Protein AF-A0A0D0DGG0-F1 (afdb_monomer_lite)

Organism: NCBI:txid930991

pLDDT: mean 76.08, std 11.79, range [44.88, 89.69]

Foldseek 3Di:
DVVCPPADKDKDKDKAFDPDQDPPPSVQQQDPVRTRTWIKIFIARPVVRDTPWMFIDTDDPVCPVCRVCVIPVNVD

Secondary structure (DSSP, 8-state):
-GGGTT---EEEEEEEEPSS--SSSGGGGB-TTS-BEE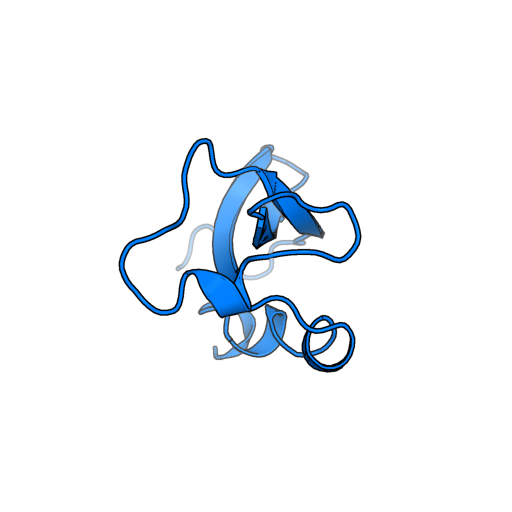EEEEEEETTTTEEEEEEEE-S-TTTTTTGGGGSTTTT-

Sequence (76 aa):
CLLWRNGVFVVDGSAINLFAKPGLYGETFYDQKLNYSLNCQLVIMPHNLLIVDYTLGQLGSFHNMYTFQNTCIAKN

Structure (mmCIF, N/CA/C/O backbone):
data_AF-A0A0D0DGG0-F1
#
_entry.id   AF-A0A0D0DGG0-F1
#
loop_
_atom_site.group_PDB
_atom_site.id
_atom_site.type_symbol
_atom_site.label_atom_id
_atom_site.label_alt_id
_atom_site.label_comp_id
_atom_site.label_asym_id
_atom_site.label_entity_id
_atom_site.label_seq_id
_atom_site.pdbx_PDB_ins_code
_atom_site.Cartn_x
_atom_site.Cartn_y
_atom_site.Cartn_z
_atom_site.occupancy
_atom_site.B_iso_or_equiv
_atom_site.auth_seq_id
_atom_site.auth_comp_id
_atom_site.auth_asym_id
_atom_site.auth_atom_id
_atom_site.pdbx_PDB_model_num
ATOM 1 N N . CYS A 1 1 ? 8.744 -8.689 -13.444 1.00 61.09 1 CYS A N 1
ATOM 2 C CA . CYS A 1 1 ? 8.082 -8.301 -14.712 1.00 61.09 1 CYS A CA 1
ATOM 3 C C . CYS A 1 1 ? 9.029 -7.475 -15.584 1.00 61.09 1 CYS A C 1
ATOM 5 O O . CYS A 1 1 ? 9.707 -6.608 -15.052 1.00 61.09 1 CYS A O 1
ATOM 7 N N . LEU A 1 2 ? 9.078 -7.736 -16.898 1.00 63.34 2 LEU A N 1
ATOM 8 C CA . LEU A 1 2 ? 9.999 -7.068 -17.840 1.00 63.34 2 LEU A CA 1
ATOM 9 C C . LEU A 1 2 ? 9.735 -5.558 -17.989 1.00 63.34 2 LEU A C 1
ATOM 11 O O . LEU A 1 2 ? 10.683 -4.798 -18.124 1.00 63.34 2 LEU A O 1
ATOM 15 N N . LEU A 1 3 ? 8.470 -5.133 -17.886 1.00 66.00 3 LEU A N 1
ATOM 16 C CA . LEU A 1 3 ? 8.031 -3.733 -18.023 1.00 66.00 3 LEU A CA 1
ATOM 17 C C . LEU A 1 3 ? 8.564 -2.773 -16.946 1.00 66.00 3 LEU A C 1
ATOM 19 O O . LEU A 1 3 ? 8.556 -1.567 -17.155 1.00 66.00 3 LEU A O 1
ATOM 23 N N . TRP A 1 4 ? 9.014 -3.300 -15.806 1.00 69.31 4 TRP A N 1
ATOM 24 C CA . TRP A 1 4 ? 9.397 -2.509 -14.627 1.00 69.31 4 TRP A CA 1
ATOM 25 C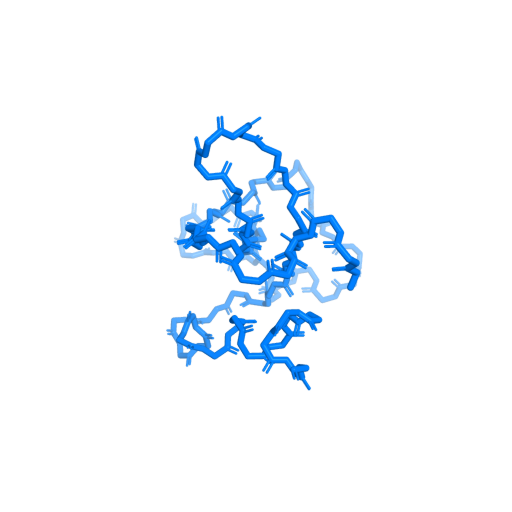 C . TRP A 1 4 ? 10.850 -2.775 -14.205 1.00 69.31 4 TRP A C 1
ATOM 27 O O . TRP A 1 4 ? 11.326 -2.262 -13.197 1.00 69.31 4 TRP A O 1
ATOM 37 N N . ARG A 1 5 ? 11.573 -3.624 -14.946 1.00 68.69 5 ARG A N 1
ATOM 38 C CA . ARG A 1 5 ? 12.940 -4.019 -14.596 1.00 68.69 5 ARG A CA 1
ATOM 39 C C . ARG A 1 5 ? 13.873 -2.815 -14.773 1.00 68.69 5 ARG A C 1
ATOM 41 O O . ARG A 1 5 ? 13.840 -2.177 -15.818 1.00 68.69 5 ARG A O 1
ATOM 48 N N . ASN A 1 6 ? 14.687 -2.523 -13.758 1.00 73.19 6 ASN A N 1
ATOM 49 C CA . ASN A 1 6 ? 15.595 -1.365 -13.697 1.00 73.19 6 ASN A CA 1
ATOM 50 C C . ASN A 1 6 ? 14.897 0.016 -13.693 1.00 73.19 6 ASN A C 1
ATOM 52 O O . ASN A 1 6 ? 15.538 1.024 -13.987 1.00 73.19 6 ASN A O 1
ATOM 56 N N . GLY A 1 7 ? 13.603 0.081 -13.365 1.00 78.56 7 GLY A N 1
ATOM 57 C CA . GLY A 1 7 ? 12.906 1.349 -13.144 1.00 78.56 7 GLY A CA 1
ATOM 58 C C . GLY A 1 7 ? 13.290 2.009 -11.815 1.00 78.56 7 GLY A C 1
ATOM 59 O O . GLY A 1 7 ? 13.727 1.340 -10.879 1.00 78.56 7 GLY A O 1
ATOM 60 N N . VAL A 1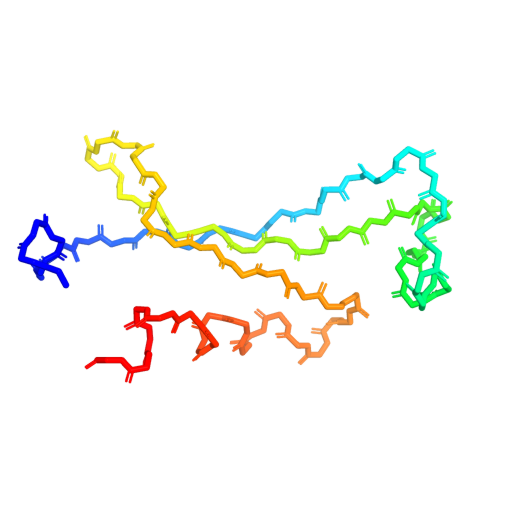 8 ? 13.099 3.327 -11.725 1.00 82.81 8 VAL A N 1
ATOM 61 C CA . VAL A 1 8 ? 13.142 4.057 -10.448 1.00 82.81 8 VAL A CA 1
ATOM 62 C C . VAL A 1 8 ? 11.740 4.054 -9.856 1.00 82.81 8 VAL A C 1
ATOM 64 O O . VAL A 1 8 ? 10.779 4.374 -10.554 1.00 82.81 8 VAL A O 1
ATOM 67 N N . PHE A 1 9 ? 11.628 3.725 -8.572 1.00 87.25 9 PHE A N 1
ATOM 68 C CA . PHE A 1 9 ? 10.360 3.699 -7.853 1.00 87.25 9 PHE A CA 1
ATOM 69 C C . PHE A 1 9 ? 10.389 4.653 -6.669 1.00 87.25 9 PHE A C 1
ATOM 71 O O . PHE A 1 9 ? 11.430 4.862 -6.046 1.00 87.25 9 PHE A O 1
ATOM 78 N N . VAL A 1 10 ? 9.224 5.203 -6.356 1.00 88.12 10 VAL A N 1
ATOM 79 C CA . VAL A 1 10 ? 8.974 5.969 -5.139 1.00 88.12 10 VAL A CA 1
ATOM 80 C C . VAL A 1 10 ? 8.035 5.151 -4.270 1.00 88.12 10 VAL A C 1
ATOM 82 O O . VAL A 1 10 ? 7.048 4.604 -4.762 1.00 88.12 10 VAL A O 1
ATOM 85 N N . VAL A 1 11 ? 8.361 5.064 -2.986 1.00 85.38 11 VAL A N 1
ATOM 86 C CA . VAL A 1 11 ? 7.512 4.433 -1.980 1.00 85.38 11 VAL A CA 1
ATOM 87 C C . VAL A 1 11 ? 6.932 5.540 -1.120 1.00 85.38 11 VAL A C 1
ATOM 89 O O . VAL A 1 11 ? 7.692 6.325 -0.555 1.00 85.38 11 VAL A O 1
ATOM 92 N N . ASP A 1 12 ? 5.610 5.597 -1.023 1.00 86.06 12 ASP A N 1
ATOM 93 C CA . ASP A 1 12 ? 4.919 6.522 -0.127 1.00 86.06 12 ASP A CA 1
ATOM 94 C C . ASP A 1 12 ? 3.928 5.772 0.764 1.00 86.06 12 ASP A C 1
ATOM 96 O O . ASP A 1 12 ? 3.278 4.821 0.328 1.00 86.06 12 ASP A O 1
ATOM 100 N N . GLY A 1 13 ? 3.852 6.173 2.030 1.00 84.12 13 GLY A N 1
ATOM 101 C CA . GLY A 1 13 ? 3.015 5.550 3.047 1.00 84.12 13 GLY A CA 1
ATOM 102 C C . GLY A 1 13 ? 1.873 6.472 3.438 1.00 84.12 13 GLY A C 1
ATOM 103 O O . GLY A 1 13 ? 2.107 7.541 3.996 1.00 84.12 13 GLY A O 1
ATOM 104 N N . SER A 1 14 ? 0.636 6.039 3.209 1.00 83.81 14 SER A N 1
ATOM 105 C CA . SER A 1 14 ? -0.561 6.801 3.550 1.00 83.81 14 SER A CA 1
ATOM 106 C C . SER A 1 14 ? -1.519 5.996 4.420 1.00 83.81 14 SER A C 1
ATOM 108 O O . SER A 1 14 ? -1.652 4.778 4.284 1.00 83.81 14 SER A O 1
ATOM 110 N N . ALA A 1 15 ? -2.201 6.689 5.329 1.00 85.06 15 ALA A N 1
ATOM 111 C CA . ALA A 1 15 ? -3.255 6.109 6.145 1.00 85.06 15 ALA A CA 1
ATOM 112 C C . ALA A 1 15 ? -4.601 6.262 5.423 1.00 85.06 15 ALA A C 1
ATOM 114 O O . ALA A 1 15 ? -5.073 7.375 5.190 1.00 85.06 15 ALA A O 1
ATOM 115 N N . ILE A 1 16 ? -5.231 5.141 5.080 1.00 84.44 16 ILE A N 1
ATOM 116 C CA . ILE A 1 16 ? -6.563 5.106 4.478 1.00 84.44 16 ILE A CA 1
ATOM 117 C C . ILE A 1 16 ? -7.588 5.010 5.603 1.00 84.44 16 ILE A C 1
ATOM 119 O O . ILE A 1 16 ? -7.609 4.027 6.342 1.00 84.44 16 ILE A O 1
ATOM 123 N N . ASN A 1 17 ? -8.451 6.017 5.719 1.00 87.31 17 ASN A N 1
ATOM 124 C CA . ASN A 1 17 ? -9.532 6.006 6.699 1.00 87.31 17 ASN A CA 1
ATOM 125 C C . ASN A 1 17 ? -10.617 5.003 6.292 1.00 87.31 17 ASN A C 1
ATOM 127 O O . ASN A 1 17 ? -11.098 5.006 5.158 1.00 87.31 17 ASN A O 1
ATOM 131 N N . LEU A 1 18 ? -11.026 4.168 7.240 1.00 84.94 18 LEU A N 1
ATOM 132 C CA . LEU A 1 18 ? -12.128 3.232 7.095 1.00 84.94 18 LEU A CA 1
ATOM 133 C C . LEU A 1 18 ? -13.422 3.871 7.601 1.00 84.94 18 LEU A C 1
ATOM 135 O O . LEU A 1 18 ? -13.460 4.460 8.678 1.00 84.94 18 LEU A O 1
ATOM 139 N N . PHE A 1 19 ? -14.503 3.703 6.840 1.00 84.62 19 PHE A N 1
ATOM 140 C CA . PHE A 1 19 ? -15.832 4.200 7.214 1.00 84.62 19 PHE A CA 1
ATOM 141 C C . PHE A 1 19 ? -16.406 3.497 8.456 1.00 84.62 19 PHE A C 1
ATOM 143 O O . PHE A 1 19 ? -17.168 4.091 9.214 1.00 84.62 19 PHE A O 1
ATOM 150 N N . ALA A 1 20 ? -16.045 2.229 8.669 1.00 86.44 20 ALA A N 1
ATOM 151 C CA . ALA A 1 20 ? -16.553 1.407 9.760 1.00 86.44 20 ALA A CA 1
ATOM 152 C C . ALA A 1 20 ? -15.467 0.478 10.320 1.00 86.44 20 ALA A C 1
ATOM 154 O O . ALA A 1 20 ? -14.485 0.172 9.640 1.00 86.44 20 ALA A O 1
ATOM 155 N N . LYS A 1 21 ? -15.679 -0.004 11.554 1.00 87.06 21 LYS A N 1
ATOM 156 C CA . LYS A 1 21 ? -14.821 -1.004 12.206 1.00 87.06 21 LYS A CA 1
ATOM 157 C C . LYS A 1 21 ? -14.740 -2.256 11.321 1.00 87.06 21 LYS A C 1
ATOM 159 O O . LYS A 1 21 ? -15.786 -2.849 11.040 1.00 87.06 21 LYS A O 1
ATOM 164 N N . PRO A 1 22 ? -13.545 -2.695 10.895 1.00 82.81 22 PRO A N 1
ATOM 165 C CA . PRO A 1 22 ? -13.430 -3.931 10.138 1.00 82.81 22 PRO A CA 1
ATOM 166 C C . PRO A 1 22 ? -13.762 -5.130 11.037 1.00 82.81 22 PRO A C 1
ATOM 168 O O . PRO A 1 22 ? -13.458 -5.140 12.231 1.00 82.81 22 PRO A O 1
ATOM 171 N N . GLY A 1 23 ? -14.416 -6.144 10.462 1.00 81.69 23 GLY A N 1
ATOM 172 C CA . GLY A 1 23 ? -14.908 -7.302 11.220 1.00 81.69 23 GLY A CA 1
ATOM 173 C C . GLY A 1 23 ? -13.796 -8.167 11.822 1.00 81.69 23 GLY A C 1
ATOM 174 O O . GLY A 1 23 ? -13.988 -8.771 12.873 1.00 81.69 23 GLY A O 1
ATOM 175 N N . LEU A 1 24 ? -12.620 -8.190 11.189 1.00 77.50 24 LEU A N 1
ATOM 176 C CA . LEU A 1 24 ? -11.446 -8.924 11.655 1.00 77.50 24 LEU A CA 1
ATOM 177 C C . LEU A 1 24 ? -10.446 -7.950 12.290 1.00 77.50 24 LEU A C 1
ATOM 179 O O . LEU A 1 24 ? -10.062 -6.971 11.654 1.00 77.50 24 LEU A O 1
ATOM 183 N N . TYR A 1 25 ? -10.025 -8.219 13.530 1.00 71.69 25 TYR A N 1
ATOM 184 C CA . TYR A 1 25 ? -9.054 -7.400 14.276 1.00 71.69 25 TYR A CA 1
ATOM 185 C C . TYR A 1 25 ? -9.391 -5.898 14.328 1.00 71.69 25 TYR A C 1
ATOM 187 O O . TYR A 1 25 ? -8.494 -5.064 14.365 1.00 71.69 25 TYR A O 1
ATOM 195 N N . GLY A 1 26 ? -10.680 -5.535 14.346 1.00 74.81 26 GLY A N 1
ATOM 196 C CA . GLY A 1 26 ? -11.132 -4.142 14.239 1.00 74.81 26 GLY A CA 1
ATOM 197 C C . GLY A 1 26 ? -10.496 -3.166 15.227 1.00 74.81 26 GLY A C 1
ATOM 198 O O . GLY A 1 26 ? -10.311 -1.999 14.906 1.00 74.81 26 GLY A O 1
ATOM 199 N N . GLU A 1 27 ? -10.117 -3.644 16.409 1.00 79.12 27 GLU A N 1
ATOM 200 C CA . GLU A 1 27 ? -9.460 -2.834 17.444 1.00 79.12 27 GLU A CA 1
ATOM 201 C C . GLU A 1 27 ? -8.003 -2.521 17.110 1.00 79.12 27 GLU A C 1
ATOM 203 O O . GLU A 1 27 ? -7.502 -1.462 17.464 1.00 79.12 27 GLU A O 1
ATOM 208 N N . THR A 1 28 ? -7.337 -3.390 16.352 1.00 74.00 28 THR A N 1
ATOM 209 C CA . THR A 1 28 ? -5.958 -3.180 15.900 1.00 74.00 28 THR A CA 1
ATOM 210 C C . THR A 1 28 ? -5.851 -2.112 14.813 1.00 74.00 28 THR A C 1
ATOM 212 O O . THR A 1 28 ? -4.753 -1.663 14.500 1.00 74.00 28 THR A O 1
ATOM 215 N N . PHE A 1 29 ? -6.983 -1.697 14.239 1.00 75.44 29 PHE A N 1
ATOM 216 C CA . PHE A 1 29 ? -7.054 -0.632 13.242 1.00 75.44 29 PHE A CA 1
ATOM 217 C C . PHE A 1 29 ? -7.512 0.708 13.820 1.00 75.44 29 PHE A C 1
ATOM 219 O O . PHE A 1 29 ? -7.700 1.663 13.071 1.00 75.44 29 PHE A O 1
ATOM 226 N N . TYR A 1 30 ? -7.726 0.777 15.133 1.00 80.88 30 TYR A N 1
ATOM 227 C CA . TYR A 1 30 ? -8.179 1.984 15.804 1.00 80.88 30 TYR A CA 1
ATOM 228 C C . TYR A 1 30 ? -6.975 2.840 16.201 1.00 80.88 30 TYR A C 1
ATOM 230 O O . TYR A 1 30 ? -6.120 2.408 16.974 1.00 80.88 30 TYR A O 1
ATOM 238 N N . ASP A 1 31 ? -6.872 4.034 15.625 1.00 75.75 31 ASP A N 1
ATOM 239 C CA . ASP A 1 31 ? -5.738 4.925 15.843 1.00 75.75 31 ASP A CA 1
ATOM 240 C C . ASP A 1 31 ? -5.905 5.808 17.098 1.00 75.75 31 ASP A C 1
ATOM 242 O O . ASP A 1 31 ? -6.972 5.907 17.707 1.00 75.75 31 ASP A O 1
ATOM 246 N N . GLN A 1 32 ? -4.828 6.507 17.475 1.00 74.69 32 GLN A N 1
ATOM 247 C CA . GLN A 1 32 ? -4.841 7.468 18.587 1.00 74.69 32 GLN A CA 1
ATOM 248 C C . GLN A 1 32 ? -5.768 8.675 18.331 1.00 74.69 32 GLN A C 1
ATOM 250 O O . GLN A 1 32 ? -6.162 9.365 19.269 1.00 74.69 32 GLN A O 1
ATOM 255 N N . LYS A 1 33 ? -6.127 8.941 17.073 1.00 81.38 33 LYS A N 1
ATOM 256 C CA . LYS A 1 33 ? -7.085 9.977 16.668 1.00 81.38 33 LYS A CA 1
ATOM 257 C C . LYS A 1 33 ? -8.530 9.468 16.695 1.00 81.38 33 LYS A C 1
ATOM 259 O O . LYS A 1 33 ? -9.408 10.178 16.207 1.00 81.38 33 LYS A O 1
ATOM 264 N N . LEU A 1 34 ? -8.779 8.290 17.277 1.00 80.38 34 LEU A N 1
ATOM 265 C CA . LEU A 1 34 ? -10.095 7.669 17.413 1.00 80.38 34 LEU A CA 1
ATOM 266 C C . LEU A 1 34 ? -10.754 7.320 16.067 1.00 80.38 34 LEU A C 1
ATOM 268 O O . LEU A 1 34 ? -11.978 7.198 15.990 1.00 80.38 34 LEU A O 1
ATOM 272 N N . ASN A 1 35 ? -9.953 7.137 15.014 1.00 83.19 35 ASN A N 1
ATOM 273 C CA . ASN A 1 35 ? -10.410 6.730 13.689 1.00 83.19 35 ASN A CA 1
ATOM 274 C C . ASN A 1 35 ? -9.943 5.313 13.361 1.00 83.19 35 ASN A C 1
ATOM 276 O O . ASN A 1 35 ? -8.854 4.890 13.744 1.00 83.19 35 ASN A O 1
ATOM 280 N N . TYR A 1 36 ? -10.748 4.594 12.581 1.00 85.94 36 TYR A N 1
ATOM 281 C CA . TYR A 1 36 ? -10.287 3.358 11.961 1.00 85.94 36 TYR A CA 1
ATOM 282 C C . TYR A 1 36 ? -9.443 3.710 10.738 1.00 85.94 36 TYR A C 1
ATOM 284 O O . TYR A 1 36 ? -9.947 4.351 9.816 1.00 85.94 36 TYR A O 1
ATOM 292 N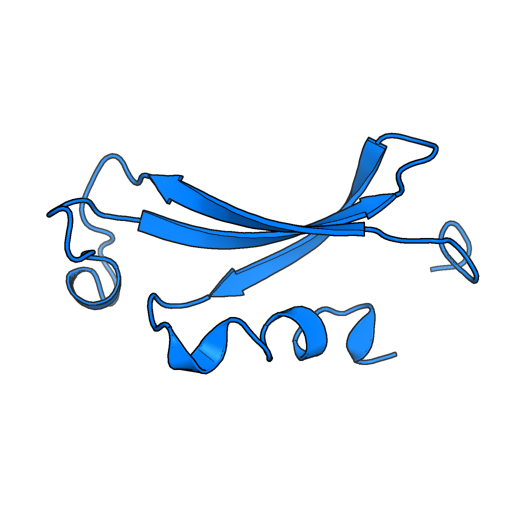 N . SER A 1 37 ? -8.173 3.309 10.707 1.00 83.69 37 SER A N 1
ATOM 293 C CA . SER A 1 37 ? -7.306 3.541 9.549 1.00 83.69 37 SER A CA 1
ATOM 294 C C . SER A 1 37 ? -6.426 2.337 9.211 1.00 83.69 37 SER A C 1
ATOM 296 O O . SER A 1 37 ? -6.117 1.494 10.051 1.00 83.69 37 SER A O 1
ATOM 298 N N . LEU A 1 38 ? -6.056 2.233 7.937 1.00 82.88 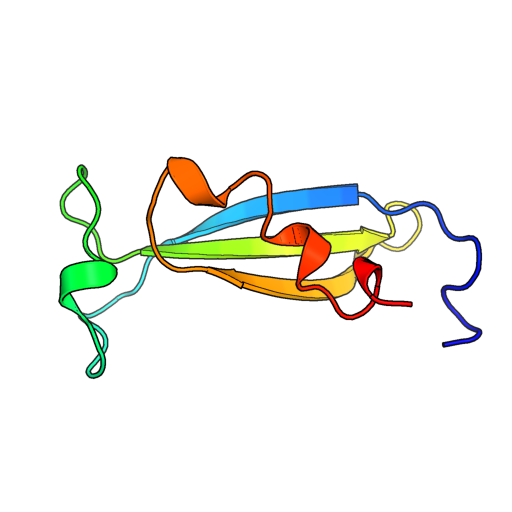38 LEU A N 1
ATOM 299 C CA . LEU A 1 38 ? -5.134 1.231 7.409 1.00 82.88 38 LEU A CA 1
ATOM 300 C C . LEU A 1 38 ? -3.883 1.921 6.894 1.00 82.88 38 LEU A C 1
ATOM 302 O O . LEU A 1 38 ? -3.982 2.844 6.089 1.00 82.88 38 LEU A O 1
ATOM 306 N N . ASN A 1 39 ? -2.710 1.447 7.303 1.00 82.00 39 ASN A N 1
ATOM 307 C CA . ASN A 1 39 ? -1.471 1.897 6.689 1.00 82.00 39 ASN A CA 1
ATOM 308 C C . ASN A 1 39 ? -1.311 1.186 5.339 1.00 82.00 39 ASN A C 1
ATOM 310 O O . ASN A 1 39 ? -1.286 -0.045 5.277 1.00 82.00 39 ASN A O 1
ATOM 314 N N . CYS A 1 40 ? -1.245 1.965 4.266 1.00 83.94 40 CYS A N 1
ATOM 315 C CA . CYS A 1 40 ? -0.990 1.500 2.916 1.00 83.94 40 CYS A CA 1
ATOM 316 C C . CYS A 1 40 ? 0.312 2.129 2.424 1.00 83.94 40 CYS A C 1
ATOM 318 O O . CYS A 1 40 ? 0.424 3.352 2.357 1.00 83.94 40 CYS A O 1
ATOM 320 N N . GLN A 1 41 ? 1.284 1.298 2.059 1.00 87.31 41 GLN A N 1
ATOM 321 C CA . GLN A 1 41 ? 2.461 1.746 1.324 1.00 87.31 41 GLN A CA 1
ATOM 322 C C . GLN A 1 41 ? 2.277 1.439 -0.153 1.00 87.31 41 GLN A C 1
ATOM 324 O O . GLN A 1 41 ? 1.976 0.303 -0.522 1.00 87.31 41 GLN A O 1
ATOM 329 N N . LEU A 1 42 ? 2.465 2.457 -0.984 1.00 88.06 42 LEU A N 1
ATOM 330 C CA . LEU A 1 42 ? 2.292 2.399 -2.423 1.00 88.06 42 LEU A CA 1
ATOM 331 C C . LEU A 1 42 ? 3.651 2.511 -3.102 1.00 88.06 42 LEU A C 1
ATOM 333 O O . LEU A 1 42 ? 4.424 3.419 -2.799 1.00 88.06 42 LEU A O 1
ATOM 337 N N . VAL A 1 43 ? 3.928 1.608 -4.039 1.00 88.06 43 VAL A N 1
ATOM 338 C CA . VAL A 1 43 ? 5.111 1.675 -4.894 1.00 88.06 43 VAL A CA 1
ATOM 339 C C . VAL A 1 43 ? 4.688 2.229 -6.244 1.00 88.06 43 VAL A C 1
ATOM 341 O O . VAL A 1 43 ? 3.946 1.589 -6.994 1.00 88.06 43 VAL A O 1
ATOM 344 N N . ILE A 1 44 ? 5.150 3.436 -6.549 1.00 89.62 44 ILE A N 1
ATOM 345 C CA . ILE A 1 44 ? 4.747 4.199 -7.728 1.00 89.62 44 ILE A CA 1
ATOM 346 C C . ILE A 1 44 ? 5.958 4.402 -8.628 1.00 89.62 44 ILE A C 1
ATOM 348 O O . ILE A 1 44 ? 7.066 4.676 -8.161 1.00 89.62 44 ILE A O 1
ATOM 352 N N . MET A 1 45 ? 5.745 4.325 -9.938 1.00 89.69 45 MET A N 1
ATOM 353 C CA . MET A 1 45 ? 6.748 4.746 -10.908 1.00 89.69 45 MET A CA 1
ATOM 354 C C . MET A 1 45 ? 6.542 6.230 -11.257 1.00 89.69 45 MET A C 1
ATOM 356 O O . MET A 1 45 ? 5.548 6.554 -11.909 1.00 89.69 45 MET A O 1
ATOM 360 N N . PRO A 1 46 ? 7.457 7.144 -10.883 1.00 85.94 46 PRO A N 1
ATOM 361 C CA . PRO A 1 46 ? 7.239 8.587 -10.998 1.00 85.94 46 PRO A CA 1
ATOM 362 C C . PRO A 1 46 ? 7.103 9.056 -12.450 1.00 85.94 46 PRO A C 1
ATOM 364 O O . PRO A 1 46 ? 6.425 10.040 -12.715 1.00 85.94 46 PRO A O 1
ATOM 367 N N . HIS A 1 47 ? 7.699 8.329 -13.399 1.00 83.69 47 HIS A N 1
ATOM 368 C CA . HIS A 1 47 ? 7.638 8.667 -14.821 1.00 83.69 47 HIS A CA 1
ATOM 369 C C . HIS A 1 47 ? 6.235 8.479 -15.428 1.00 83.69 47 HIS A C 1
ATOM 371 O O . HIS A 1 47 ? 5.841 9.243 -16.300 1.00 83.69 47 HIS A O 1
ATOM 377 N N . ASN A 1 48 ? 5.475 7.478 -14.967 1.00 85.69 48 ASN A N 1
ATOM 378 C CA . ASN A 1 48 ? 4.164 7.130 -15.540 1.00 85.69 48 ASN A CA 1
ATOM 379 C C . ASN A 1 48 ? 3.009 7.257 -14.535 1.00 85.69 48 ASN A C 1
ATOM 381 O O . ASN A 1 48 ? 1.867 6.993 -14.898 1.00 85.69 48 ASN A O 1
ATOM 385 N N . LEU A 1 49 ? 3.305 7.593 -13.273 1.00 86.81 49 LEU A N 1
ATOM 386 C CA . LEU A 1 49 ? 2.367 7.617 -12.143 1.00 86.81 49 LEU A CA 1
ATOM 387 C C . LEU A 1 49 ? 1.567 6.312 -11.968 1.00 86.81 49 LEU A C 1
ATOM 389 O O . LEU A 1 49 ? 0.493 6.298 -11.371 1.00 86.81 49 LEU A O 1
ATOM 393 N N . LEU A 1 50 ? 2.102 5.201 -12.478 1.00 88.31 50 LEU A N 1
ATOM 394 C CA . LEU A 1 50 ? 1.484 3.887 -12.363 1.00 88.31 50 LEU A CA 1
ATOM 395 C C . LEU A 1 50 ? 1.842 3.261 -11.018 1.00 88.31 50 LEU A C 1
ATOM 397 O O . LEU A 1 50 ? 3.001 3.291 -10.595 1.00 88.31 50 LEU A O 1
ATOM 401 N N . ILE A 1 51 ? 0.833 2.664 -10.387 1.00 88.25 51 ILE A N 1
ATOM 402 C CA . ILE A 1 51 ? 0.986 1.848 -9.186 1.00 88.25 51 ILE A CA 1
ATOM 403 C C . ILE A 1 51 ? 1.529 0.492 -9.622 1.00 88.25 51 ILE A C 1
ATOM 405 O O . ILE A 1 51 ? 0.914 -0.200 -10.433 1.00 88.25 51 ILE A O 1
ATOM 409 N N . VAL A 1 52 ? 2.696 0.140 -9.100 1.00 87.00 52 VAL A N 1
ATOM 410 C CA . VAL A 1 52 ? 3.413 -1.090 -9.452 1.00 87.00 52 VAL A CA 1
ATOM 411 C C . VAL A 1 52 ? 3.165 -2.170 -8.411 1.00 87.00 52 VAL A C 1
ATOM 413 O O . VAL A 1 52 ? 3.009 -3.336 -8.763 1.00 87.00 52 VAL A O 1
ATOM 416 N N . ASP A 1 53 ? 3.118 -1.778 -7.140 1.00 87.25 53 ASP A N 1
ATOM 417 C CA . ASP A 1 53 ? 2.850 -2.673 -6.020 1.00 87.25 53 ASP A CA 1
ATOM 418 C C . ASP A 1 53 ? 2.267 -1.885 -4.840 1.00 87.25 53 ASP A C 1
ATOM 420 O O . ASP A 1 53 ? 2.368 -0.653 -4.782 1.00 87.25 53 ASP A O 1
ATOM 424 N N . TYR A 1 54 ? 1.657 -2.592 -3.898 1.00 86.19 54 TYR A N 1
ATOM 425 C CA . TYR A 1 54 ? 1.163 -2.018 -2.657 1.00 86.19 54 TYR A CA 1
ATOM 426 C C . TYR A 1 54 ? 1.244 -3.026 -1.513 1.00 86.19 54 TYR A C 1
ATOM 428 O O . TYR A 1 54 ? 1.098 -4.233 -1.695 1.00 86.19 54 TYR A O 1
ATOM 436 N N . THR A 1 55 ? 1.417 -2.520 -0.298 1.00 84.50 55 THR A N 1
ATOM 437 C CA . THR A 1 55 ? 1.356 -3.334 0.919 1.00 84.50 55 THR A CA 1
ATOM 438 C C . THR A 1 55 ? 0.455 -2.688 1.947 1.00 84.50 55 THR A C 1
ATOM 440 O O . THR A 1 55 ? 0.543 -1.486 2.189 1.00 84.50 55 THR A O 1
ATOM 443 N N . LEU A 1 56 ? -0.381 -3.510 2.576 1.00 81.62 56 LEU A N 1
ATOM 444 C CA . LEU A 1 56 ? -1.234 -3.114 3.689 1.00 81.62 56 LEU A CA 1
ATOM 445 C C . LEU A 1 56 ? -0.607 -3.605 4.996 1.00 81.62 56 LEU A C 1
ATOM 447 O O . LEU A 1 56 ? -0.208 -4.766 5.093 1.00 81.62 56 LEU A O 1
ATOM 451 N N . GLY A 1 57 ? -0.515 -2.726 5.990 1.00 73.56 57 GLY A N 1
ATOM 452 C CA . GLY A 1 57 ? 0.056 -3.021 7.303 1.00 73.56 57 GLY A CA 1
ATOM 453 C C . GLY A 1 57 ? -0.903 -2.709 8.450 1.00 73.56 57 GLY A C 1
ATOM 454 O O . GLY A 1 57 ? -1.769 -1.837 8.345 1.00 73.56 57 GLY A O 1
ATOM 455 N N . GLN A 1 58 ? -0.728 -3.420 9.568 1.00 61.84 58 GLN A N 1
ATOM 456 C CA . GLN A 1 58 ? -1.356 -3.064 10.843 1.00 61.84 58 GLN A CA 1
ATOM 457 C C . GLN A 1 58 ? -0.771 -1.756 11.390 1.00 61.84 58 GLN A C 1
ATOM 459 O O . GLN A 1 58 ? 0.401 -1.438 11.178 1.00 61.84 58 GLN A O 1
ATOM 464 N N . LEU A 1 59 ? -1.599 -1.003 12.114 1.00 60.28 59 LEU A N 1
ATOM 465 C CA . LEU A 1 59 ? -1.186 0.218 12.797 1.00 60.28 59 LEU A CA 1
ATOM 466 C C . LEU A 1 59 ? -0.157 -0.106 13.885 1.00 60.28 59 LEU A C 1
ATOM 468 O O . LEU A 1 59 ? -0.439 -0.799 14.858 1.00 60.28 59 LEU A O 1
ATOM 472 N N . GLY A 1 60 ? 1.049 0.428 13.714 1.00 54.12 60 GLY A N 1
ATOM 473 C CA . GLY A 1 60 ? 2.120 0.336 14.694 1.00 54.12 60 GLY A CA 1
ATOM 474 C C . GLY A 1 60 ? 3.367 1.059 14.200 1.00 54.12 60 GLY A C 1
ATOM 475 O O . GLY A 1 60 ? 3.992 0.635 13.232 1.00 54.12 60 GLY A O 1
ATOM 476 N N . SER A 1 61 ? 3.746 2.141 14.888 1.00 50.72 61 SER A N 1
ATOM 477 C CA . SER A 1 61 ? 4.936 2.974 14.611 1.00 50.72 61 SER A CA 1
ATOM 478 C C . SER A 1 61 ? 6.230 2.156 14.417 1.00 50.72 61 SER A C 1
ATOM 480 O O . SER A 1 61 ? 7.102 2.526 13.637 1.00 50.72 61 SER A O 1
ATOM 482 N N . PHE A 1 62 ? 6.313 0.978 15.044 1.00 44.88 62 PHE A N 1
ATOM 483 C CA . PHE A 1 62 ? 7.457 0.069 14.957 1.00 44.88 62 PHE A CA 1
ATOM 484 C C . PHE A 1 62 ? 7.604 -0.696 13.628 1.00 44.88 62 PHE A C 1
ATOM 486 O O . PHE A 1 62 ? 8.669 -1.253 13.381 1.00 44.88 62 PHE A O 1
ATOM 493 N N . HIS A 1 63 ? 6.576 -0.760 12.773 1.00 49.25 63 HIS A N 1
ATOM 494 C CA . HIS A 1 63 ? 6.597 -1.581 11.547 1.00 49.25 63 HIS A CA 1
A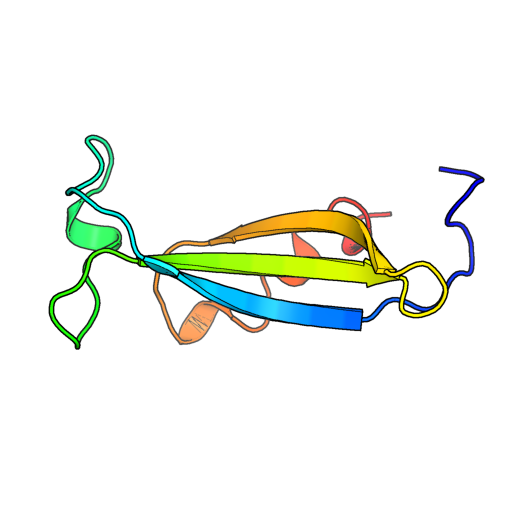TOM 495 C C . HIS A 1 63 ? 6.728 -0.788 10.239 1.00 49.25 63 HIS A C 1
ATOM 497 O O . HIS A 1 63 ? 6.987 -1.384 9.195 1.00 49.25 63 HIS A O 1
ATOM 503 N N . ASN A 1 64 ? 6.641 0.547 10.288 1.00 51.91 64 ASN A N 1
ATOM 504 C CA . ASN A 1 64 ? 6.636 1.400 9.092 1.00 51.91 64 ASN A CA 1
ATOM 505 C C . ASN A 1 64 ? 7.955 1.343 8.282 1.00 51.91 64 ASN A C 1
ATOM 507 O O . ASN A 1 64 ? 7.962 1.678 7.100 1.00 51.91 64 ASN A O 1
ATOM 511 N N . MET A 1 65 ? 9.063 0.896 8.895 1.00 51.94 65 MET A N 1
ATOM 512 C CA . MET A 1 65 ? 10.358 0.722 8.215 1.00 51.94 65 MET A CA 1
ATOM 513 C C . MET A 1 65 ? 10.493 -0.586 7.419 1.00 51.94 65 MET A C 1
ATOM 515 O O . MET A 1 65 ? 11.347 -0.654 6.539 1.00 51.94 65 MET A O 1
ATOM 519 N N . TYR A 1 66 ? 9.684 -1.613 7.700 1.00 57.00 66 TYR A N 1
ATOM 520 C CA . TYR A 1 66 ? 9.865 -2.953 7.118 1.00 57.00 66 TYR A CA 1
ATOM 521 C C . TYR A 1 66 ? 8.757 -3.367 6.148 1.00 57.00 66 TYR A C 1
ATOM 523 O O . TYR A 1 66 ? 8.901 -4.362 5.443 1.00 57.00 66 TYR A O 1
ATOM 531 N N . THR A 1 67 ? 7.672 -2.603 6.046 1.00 58.38 67 THR A N 1
ATOM 532 C CA . THR A 1 67 ? 6.557 -2.913 5.139 1.00 58.38 67 THR A CA 1
ATOM 533 C C . THR A 1 67 ? 6.980 -2.952 3.667 1.00 58.38 67 THR A C 1
ATOM 535 O O . THR A 1 67 ? 6.526 -3.839 2.947 1.00 58.38 67 THR A O 1
ATOM 538 N N . PHE A 1 68 ? 7.949 -2.129 3.240 1.00 64.19 68 PHE A N 1
ATOM 539 C CA . PHE A 1 68 ? 8.502 -2.217 1.883 1.00 64.19 68 PHE A CA 1
ATOM 540 C C . PHE A 1 68 ? 9.158 -3.575 1.601 1.00 64.19 68 PHE A C 1
ATOM 542 O O . PHE A 1 68 ? 8.989 -4.111 0.510 1.00 64.19 68 PHE A O 1
ATOM 549 N N . GLN A 1 69 ? 9.838 -4.185 2.580 1.00 66.69 69 GLN A N 1
ATOM 550 C CA . GLN A 1 69 ? 10.464 -5.506 2.412 1.00 66.69 69 GLN A CA 1
ATOM 551 C C . GLN A 1 69 ? 9.438 -6.623 2.177 1.00 66.69 69 GLN A C 1
ATOM 553 O O . GLN A 1 69 ? 9.774 -7.690 1.663 1.00 66.69 69 GLN A O 1
ATOM 558 N N . ASN A 1 70 ? 8.171 -6.375 2.516 1.00 64.88 70 ASN A N 1
ATOM 559 C CA . ASN A 1 70 ? 7.094 -7.317 2.261 1.00 64.88 70 ASN A CA 1
ATOM 560 C C . ASN A 1 70 ? 6.519 -7.221 0.840 1.00 64.88 70 ASN A C 1
ATOM 562 O O . ASN A 1 70 ? 5.803 -8.148 0.452 1.00 64.88 70 ASN A O 1
ATOM 566 N N . THR A 1 71 ? 6.850 -6.174 0.073 1.00 68.31 71 THR A N 1
ATOM 567 C CA . THR A 1 71 ? 6.434 -6.016 -1.332 1.00 68.31 71 THR A CA 1
ATOM 568 C C . THR A 1 71 ? 7.026 -7.121 -2.209 1.00 68.31 71 THR A C 1
ATOM 570 O O . THR A 1 71 ? 8.112 -7.648 -1.947 1.00 68.31 71 THR A O 1
ATOM 573 N N . CYS A 1 72 ? 6.331 -7.472 -3.290 1.00 69.56 72 CYS A N 1
ATOM 574 C CA . CYS A 1 72 ? 6.844 -8.412 -4.284 1.00 69.56 72 CYS A CA 1
ATOM 575 C C . CYS A 1 72 ? 8.083 -7.860 -5.004 1.00 69.56 72 CYS A C 1
ATOM 577 O O . CYS A 1 72 ? 8.878 -8.639 -5.525 1.00 69.56 72 CYS A O 1
ATOM 579 N N . ILE A 1 73 ? 8.253 -6.535 -5.013 1.00 70.81 73 ILE A N 1
ATOM 580 C CA . ILE A 1 73 ? 9.423 -5.856 -5.577 1.00 70.81 73 ILE A CA 1
ATOM 581 C C . ILE A 1 73 ? 10.657 -6.026 -4.687 1.00 70.81 73 ILE A C 1
ATOM 583 O O . ILE A 1 73 ? 11.734 -6.263 -5.214 1.00 70.81 73 ILE A O 1
ATOM 587 N N . ALA A 1 74 ? 10.528 -5.933 -3.363 1.00 65.62 74 ALA A N 1
ATOM 588 C CA . ALA A 1 74 ? 11.678 -6.037 -2.463 1.00 65.62 74 ALA A CA 1
ATOM 589 C C . ALA A 1 74 ? 12.179 -7.476 -2.250 1.00 65.62 74 ALA A C 1
ATOM 591 O O . ALA A 1 74 ? 13.327 -7.676 -1.859 1.00 65.62 74 ALA A O 1
ATOM 592 N N . LYS A 1 75 ? 11.323 -8.480 -2.478 1.00 64.81 75 LYS A N 1
ATOM 593 C CA . LYS A 1 75 ? 11.668 -9.906 -2.324 1.00 64.81 75 LYS A CA 1
ATOM 594 C C . LYS A 1 75 ? 12.390 -10.512 -3.532 1.00 64.81 75 LYS A C 1
ATOM 596 O O . LYS A 1 75 ? 12.777 -11.677 -3.459 1.00 64.81 75 LYS A O 1
ATOM 601 N N . ASN A 1 76 ? 12.508 -9.771 -4.631 1.00 55.91 76 ASN A N 1
ATOM 602 C CA . ASN A 1 76 ? 12.990 -10.247 -5.928 1.00 55.91 76 ASN A CA 1
ATOM 603 C C . ASN A 1 76 ? 14.256 -9.497 -6.343 1.00 55.91 76 ASN A C 1
ATOM 605 O O . ASN A 1 76 ? 15.165 -10.148 -6.899 1.00 55.91 76 ASN A O 1
#

Radius of gyration: 14.27 Å; chains: 1; bounding box: 32×20×37 Å